Protein AF-A0A8X6JTD1-F1 (afdb_monomer_lite)

Organism: Trichonephila clavata (NCBI:txid2740835)

Secondary structure (DSSP, 8-state):
--PPPPHHHHHHHHHHT--HHHHHHHHHHTTPPPP---B-----TTHHHHHHHHHHHHHHHHHH-TTGGGG----------TT--B-GGG-----

Foldseek 3Di:
DDDPDDPVLVVVCVVVVHDSVVVVVVCVVVVHDPDDADAPPPDDPVVVVVVVVVVVVQVVVCVVPVCSVVPDDDDDDDDDDPSNHDHVVPPPDDD

Radius of gyration: 21.72 Å; chains: 1; bounding box: 32×25×65 Å

Structure (mmCIF, N/CA/C/O backbone):
data_AF-A0A8X6JTD1-F1
#
_entry.id   AF-A0A8X6JTD1-F1
#
loop_
_atom_site.group_PDB
_atom_site.id
_atom_site.type_symbol
_atom_site.label_atom_id
_atom_site.label_alt_id
_atom_site.label_comp_id
_atom_site.label_asym_id
_atom_site.label_entity_id
_atom_site.label_seq_id
_atom_site.pdbx_PDB_ins_code
_atom_site.Cartn_x
_atom_site.Cartn_y
_atom_site.Cartn_z
_atom_site.occupancy
_atom_site.B_iso_or_equiv
_atom_site.auth_seq_id
_atom_site.auth_comp_id
_atom_site.auth_asym_id
_atom_site.auth_atom_id
_atom_site.pdbx_PDB_model_num
ATOM 1 N N . MET A 1 1 ? -0.843 -3.228 41.440 1.00 35.72 1 MET A N 1
ATOM 2 C CA . MET A 1 1 ? -0.231 -3.556 40.136 1.00 35.72 1 MET A CA 1
ATOM 3 C C . MET A 1 1 ? -0.832 -2.633 39.090 1.00 35.72 1 MET A C 1
ATOM 5 O O . MET A 1 1 ? -1.933 -2.882 38.625 1.00 35.72 1 MET A O 1
ATOM 9 N N . LEU A 1 2 ? -0.172 -1.506 38.821 1.00 40.34 2 LEU A N 1
ATOM 10 C CA . LEU A 1 2 ? -0.598 -0.544 37.804 1.00 40.34 2 LEU A CA 1
ATOM 11 C C . LEU A 1 2 ? -0.112 -1.071 36.451 1.00 40.34 2 LEU A C 1
ATOM 13 O O . LEU A 1 2 ? 1.068 -0.953 36.135 1.00 40.34 2 LEU A O 1
ATOM 17 N N . GLY A 1 3 ? -1.004 -1.730 35.708 1.00 49.06 3 GLY A N 1
ATOM 18 C CA . GLY A 1 3 ? -0.750 -2.083 34.314 1.00 49.06 3 GLY A CA 1
ATOM 19 C C . GLY A 1 3 ? -0.426 -0.814 33.528 1.00 49.06 3 GLY A C 1
ATOM 20 O O . GLY A 1 3 ? -1.053 0.223 33.744 1.00 49.06 3 GLY A O 1
ATOM 21 N N . SER A 1 4 ? 0.595 -0.874 32.675 1.00 49.28 4 SER A N 1
ATOM 22 C CA . SER A 1 4 ? 1.022 0.250 31.842 1.00 49.28 4 SER A CA 1
ATOM 23 C C . SER A 1 4 ? -0.177 0.850 31.103 1.00 49.28 4 SER A C 1
ATOM 25 O O . SER A 1 4 ? -0.852 0.142 30.353 1.00 49.28 4 SER A O 1
ATOM 27 N N . LYS A 1 5 ? -0.441 2.143 31.312 1.00 54.38 5 LYS A N 1
ATOM 28 C CA . LYS A 1 5 ? -1.491 2.877 30.598 1.00 54.38 5 LYS A CA 1
ATOM 29 C C . LYS A 1 5 ? -1.230 2.775 29.095 1.00 54.38 5 LYS A C 1
ATOM 31 O O . LYS A 1 5 ? -0.150 3.147 28.638 1.00 54.38 5 LYS A O 1
ATOM 36 N N . SER A 1 6 ? -2.190 2.262 28.328 1.00 62.84 6 SER A N 1
ATOM 37 C CA . SER A 1 6 ? -2.075 2.291 26.866 1.00 62.84 6 SER A CA 1
ATOM 38 C C . SER A 1 6 ? -2.374 3.710 26.370 1.00 62.84 6 SER A C 1
ATOM 40 O O . SER A 1 6 ? -3.311 4.339 26.863 1.00 62.84 6 SER A O 1
ATOM 42 N N . LEU A 1 7 ? -1.614 4.202 25.385 1.00 61.81 7 LEU A N 1
ATOM 43 C CA . LEU A 1 7 ? -1.807 5.533 24.778 1.00 61.81 7 LEU A CA 1
ATOM 44 C C . LEU A 1 7 ? -3.264 5.770 24.330 1.00 61.81 7 LEU A C 1
ATOM 46 O O . LEU A 1 7 ? -3.777 6.879 24.451 1.00 61.81 7 LEU A O 1
ATOM 50 N N . TYR A 1 8 ? -3.958 4.707 23.912 1.00 69.69 8 TYR A N 1
ATOM 51 C CA . TYR A 1 8 ? -5.363 4.726 23.505 1.00 69.69 8 TYR A CA 1
ATOM 52 C C . TYR A 1 8 ? -6.321 5.228 24.600 1.00 69.69 8 TYR A C 1
ATOM 54 O O . TYR A 1 8 ? -7.225 6.012 24.316 1.00 69.69 8 TYR A O 1
ATOM 62 N N . GLN A 1 9 ? -6.124 4.818 25.858 1.00 68.12 9 GLN A N 1
ATOM 63 C CA . GLN A 1 9 ? -7.026 5.187 26.959 1.00 68.12 9 GLN A CA 1
ATOM 64 C C . GLN A 1 9 ? -6.960 6.687 27.270 1.00 68.12 9 GLN A C 1
ATOM 66 O O . GLN A 1 9 ? -7.994 7.311 27.506 1.00 68.12 9 GLN A O 1
ATOM 71 N N . CYS A 1 10 ? -5.763 7.274 27.204 1.00 64.44 10 CYS A N 1
ATOM 72 C CA . CYS A 1 10 ? -5.555 8.711 27.370 1.00 64.44 10 CYS A CA 1
ATOM 73 C C . CYS A 1 10 ? -6.212 9.506 26.229 1.00 64.44 10 CYS A C 1
ATOM 75 O O . CYS A 1 10 ? -6.891 10.502 26.473 1.00 64.44 10 CYS A O 1
ATOM 77 N N . THR A 1 11 ? -6.072 9.050 24.979 1.00 69.94 11 THR A N 1
ATOM 78 C CA . THR A 1 11 ? -6.701 9.699 23.817 1.00 69.94 11 THR A CA 1
ATOM 79 C C . THR A 1 11 ? -8.228 9.638 23.885 1.00 69.94 11 THR A C 1
ATOM 81 O O . THR A 1 11 ? -8.894 10.639 23.620 1.00 69.94 11 THR A O 1
ATOM 84 N N . LEU A 1 12 ? -8.793 8.500 24.300 1.00 75.62 12 LEU A N 1
ATOM 85 C CA . LEU A 1 12 ? -10.238 8.336 24.471 1.00 75.62 12 LEU A CA 1
ATOM 86 C C . LEU A 1 12 ? -10.791 9.244 25.584 1.00 75.62 12 LEU A C 1
ATOM 88 O O . LEU A 1 12 ? -11.844 9.857 25.412 1.00 75.62 12 LEU A O 1
ATOM 92 N N . ALA A 1 13 ? -10.052 9.388 26.690 1.00 77.31 13 ALA A N 1
ATOM 93 C CA . ALA A 1 13 ? -10.382 10.306 27.783 1.00 77.31 13 ALA A CA 1
ATOM 94 C C . ALA A 1 13 ? -10.494 11.755 27.300 1.00 77.31 13 ALA A C 1
ATOM 96 O O . ALA A 1 13 ? -11.467 12.446 27.607 1.00 77.31 13 ALA A O 1
ATOM 97 N N . ILE A 1 14 ? -9.533 12.193 26.483 1.00 73.12 14 ILE A N 1
ATOM 98 C CA . ILE A 1 14 ? 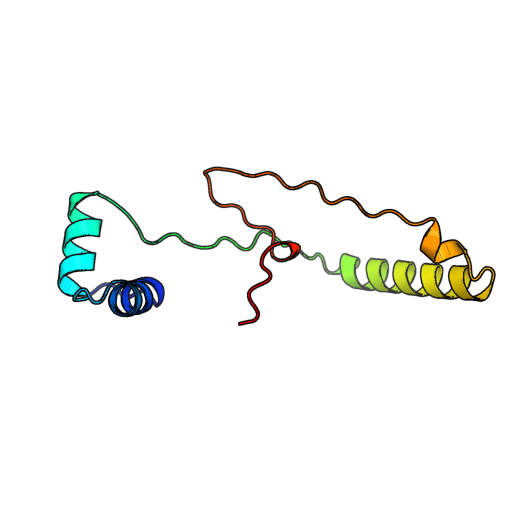-9.516 13.537 25.899 1.00 73.12 14 ILE A CA 1
ATOM 99 C C . ILE A 1 14 ? -10.680 13.722 24.918 1.00 73.12 14 ILE A C 1
ATOM 101 O O . ILE A 1 14 ? -11.381 14.732 24.988 1.00 73.12 14 ILE A O 1
ATOM 105 N N . ALA A 1 15 ? -10.917 12.748 24.036 1.00 81.12 15 ALA A N 1
ATOM 106 C CA . ALA A 1 15 ? -11.948 12.835 23.003 1.00 81.12 15 ALA A CA 1
ATOM 107 C C . ALA A 1 15 ? -13.369 12.897 23.587 1.00 81.12 15 ALA A C 1
ATOM 109 O O . ALA A 1 15 ? -14.193 13.687 23.131 1.00 81.12 15 ALA A O 1
ATOM 110 N N . ILE A 1 16 ? -13.647 12.092 24.617 1.00 84.75 16 ILE A N 1
ATOM 111 C CA . ILE A 1 16 ? -14.983 11.978 25.223 1.00 84.75 16 ILE A CA 1
ATOM 112 C C . ILE A 1 16 ? -15.136 12.924 26.435 1.00 84.75 16 ILE A C 1
ATOM 114 O O . ILE A 1 16 ? -16.228 13.084 26.969 1.00 84.75 16 ILE A O 1
ATOM 118 N N . ARG A 1 17 ? -14.062 13.619 26.849 1.00 84.50 17 ARG A N 1
ATOM 119 C CA . ARG A 1 17 ? -14.008 14.482 28.050 1.00 84.50 17 ARG A CA 1
ATOM 120 C C . ARG A 1 17 ? -14.400 13.753 29.338 1.00 84.50 17 ARG A C 1
ATOM 122 O O . ARG A 1 17 ? -15.002 14.332 30.241 1.00 84.50 17 ARG A O 1
ATOM 129 N N . ILE A 1 18 ? -14.047 12.477 29.425 1.00 86.38 18 ILE A N 1
ATOM 130 C CA . ILE A 1 18 ? -14.294 11.627 30.590 1.00 86.38 18 ILE A CA 1
ATOM 131 C C . ILE A 1 18 ? -12.957 11.335 31.270 1.00 86.38 18 ILE A C 1
ATOM 133 O O . ILE A 1 18 ? -11.920 11.260 30.616 1.00 86.38 18 ILE A O 1
ATOM 137 N N . SER A 1 19 ? -12.968 11.178 32.595 1.00 84.81 19 SER A N 1
ATOM 138 C CA . SER A 1 19 ? -11.753 10.829 33.332 1.00 84.81 19 SER A CA 1
ATOM 139 C C . SER A 1 19 ? -11.227 9.445 32.926 1.00 84.81 19 SER A C 1
ATOM 141 O O . SER A 1 19 ? -12.005 8.514 32.706 1.00 84.81 19 SER A O 1
ATOM 143 N N . GLU A 1 20 ? -9.902 9.283 32.884 1.00 79.00 20 GLU A N 1
ATOM 144 C CA . GLU A 1 20 ? -9.268 7.982 32.606 1.00 79.00 20 GLU A CA 1
ATOM 145 C C . GLU A 1 20 ? -9.770 6.883 33.552 1.00 79.00 20 GLU A C 1
ATOM 147 O O . GLU A 1 20 ? -9.988 5.749 33.133 1.00 79.00 20 GLU A O 1
ATOM 152 N N . THR A 1 21 ? -10.015 7.233 34.817 1.00 84.12 21 THR A N 1
ATOM 153 C CA . THR A 1 21 ? -10.530 6.318 35.838 1.00 84.12 21 THR A CA 1
ATOM 154 C C . THR A 1 21 ? -11.905 5.772 35.468 1.00 84.12 21 THR A C 1
ATOM 156 O O . THR A 1 21 ? -12.143 4.572 35.569 1.00 84.12 21 THR A O 1
ATOM 159 N N . THR A 1 22 ? -12.808 6.631 34.988 1.00 84.69 22 THR A N 1
ATOM 160 C CA . THR A 1 22 ? -14.142 6.218 34.531 1.00 84.69 22 THR A CA 1
ATOM 161 C C . THR A 1 22 ? -14.049 5.306 33.308 1.00 84.69 22 THR A C 1
ATOM 163 O O . THR A 1 22 ? -14.747 4.300 33.251 1.00 84.69 22 THR A O 1
ATOM 166 N N . ILE A 1 23 ? -13.159 5.608 32.359 1.00 82.25 23 ILE A N 1
ATOM 167 C CA . ILE A 1 23 ? -12.922 4.744 31.192 1.00 82.25 23 ILE A CA 1
ATOM 168 C C . ILE A 1 23 ? -12.413 3.373 31.631 1.00 82.25 23 ILE A C 1
ATOM 170 O O . ILE A 1 23 ? -12.888 2.356 31.135 1.00 82.25 23 ILE A O 1
ATOM 174 N N . GLN A 1 24 ? -11.488 3.327 32.589 1.00 82.00 24 GLN A N 1
ATOM 175 C CA . GLN A 1 24 ? -10.976 2.070 33.116 1.00 82.00 24 GLN A CA 1
ATOM 176 C C . GLN A 1 24 ? -12.076 1.234 33.783 1.00 82.00 24 GLN A C 1
ATOM 178 O O . GLN A 1 24 ? -12.124 0.029 33.548 1.00 82.00 24 GLN A O 1
ATOM 183 N N . PHE A 1 25 ? -12.975 1.857 34.551 1.00 87.19 25 PHE A N 1
ATOM 184 C CA . PHE A 1 25 ? -14.128 1.163 35.131 1.00 87.19 25 PHE A CA 1
ATOM 185 C C . PHE A 1 25 ? -15.047 0.579 34.061 1.00 87.19 25 PHE A C 1
ATOM 187 O O . PHE A 1 25 ? -15.373 -0.598 34.134 1.00 87.19 25 PHE A O 1
ATOM 194 N N . VAL A 1 26 ? -15.419 1.367 33.050 1.00 85.00 26 VAL A N 1
ATOM 195 C CA . VAL A 1 26 ? -16.301 0.908 31.964 1.00 85.00 26 VAL A CA 1
ATOM 196 C C . VAL A 1 26 ? -15.666 -0.239 31.175 1.00 85.00 26 VAL A C 1
ATOM 198 O O . VAL A 1 26 ? -16.338 -1.216 30.857 1.00 85.00 26 VAL A O 1
ATOM 201 N N . LEU A 1 27 ? -14.365 -0.153 30.883 1.00 82.88 27 LEU A N 1
ATOM 202 C CA . LEU A 1 27 ? -13.649 -1.225 30.192 1.00 82.88 27 LEU A CA 1
ATOM 203 C C . LEU A 1 27 ? -13.596 -2.508 31.031 1.00 82.88 27 LEU A C 1
ATOM 205 O O . LEU A 1 27 ? -13.790 -3.593 30.494 1.00 82.88 27 LEU A O 1
ATOM 209 N N . GLN A 1 28 ? -13.362 -2.399 32.340 1.00 84.88 28 GLN A N 1
ATOM 210 C CA . GLN A 1 28 ? -13.343 -3.556 33.238 1.00 84.88 28 GLN A CA 1
ATOM 211 C C . GLN A 1 28 ? -14.729 -4.186 33.408 1.00 84.88 28 GLN A C 1
ATOM 213 O O . GLN A 1 28 ? -14.837 -5.407 33.347 1.00 84.88 28 GLN A O 1
ATOM 218 N N . ASP A 1 29 ? -15.769 -3.367 33.582 1.00 88.69 29 ASP A N 1
ATOM 219 C CA . ASP A 1 29 ? -17.163 -3.805 33.711 1.00 88.69 29 ASP A CA 1
ATOM 220 C C . ASP A 1 29 ? -17.638 -4.546 32.453 1.00 88.69 29 ASP A C 1
ATOM 222 O O . ASP A 1 29 ? -18.221 -5.624 32.536 1.00 88.69 29 ASP A O 1
ATOM 226 N N . GLY A 1 30 ? -17.28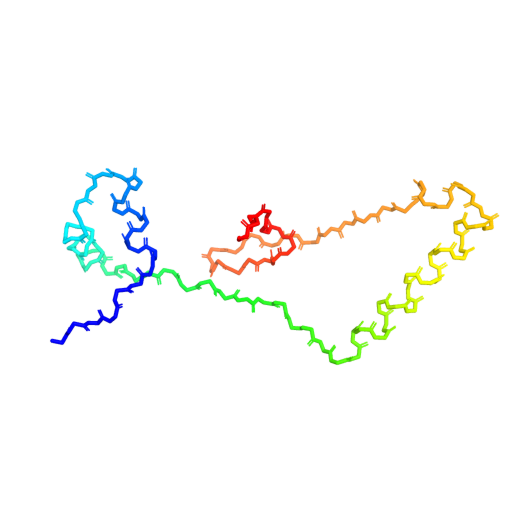3 -4.029 31.273 1.00 83.94 30 GLY A N 1
ATOM 227 C CA . GLY A 1 30 ? -17.585 -4.667 29.992 1.00 83.94 30 GLY A CA 1
ATOM 228 C C . GLY A 1 30 ? -16.659 -5.824 29.598 1.00 83.94 30 GLY A C 1
ATOM 229 O O . GLY A 1 30 ? -16.818 -6.351 28.499 1.00 83.94 30 GLY A O 1
ATOM 230 N N . ALA A 1 31 ? -15.672 -6.193 30.427 1.00 81.62 31 ALA A N 1
ATOM 231 C CA . ALA A 1 31 ? -14.594 -7.128 30.073 1.00 81.62 31 ALA A CA 1
ATOM 232 C C . ALA A 1 31 ? -13.901 -6.786 28.731 1.00 81.62 31 ALA A C 1
ATOM 234 O O . ALA A 1 31 ? -13.487 -7.659 27.966 1.00 81.62 31 ALA A O 1
ATOM 235 N N . LEU A 1 32 ? -13.787 -5.490 28.438 1.00 77.06 32 LEU A N 1
ATOM 236 C CA . LEU A 1 32 ? -13.217 -4.956 27.211 1.00 77.06 32 LEU A CA 1
ATOM 237 C C . LEU A 1 32 ? -11.727 -4.686 27.401 1.00 77.06 32 LEU A C 1
ATOM 239 O O . LEU A 1 32 ? -11.303 -3.947 28.294 1.00 77.06 32 LEU A O 1
ATOM 243 N N . HIS A 1 33 ? -10.922 -5.242 26.505 1.00 73.56 33 HIS A N 1
ATOM 244 C CA . HIS A 1 33 ? -9.491 -4.982 26.450 1.00 73.56 33 HIS A CA 1
ATOM 245 C C . HIS A 1 33 ? -9.182 -3.946 25.364 1.00 73.56 33 HIS A C 1
ATOM 247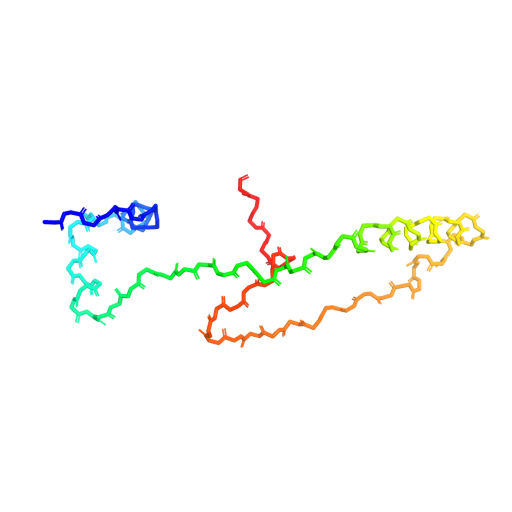 O O . HIS A 1 33 ? -9.844 -3.945 24.323 1.00 73.56 33 HIS A O 1
ATOM 253 N N . PRO A 1 34 ? -8.187 -3.061 25.576 1.00 67.81 34 PRO A N 1
ATOM 254 C CA . PRO A 1 34 ? -7.706 -2.181 24.521 1.00 67.81 34 PRO A CA 1
ATOM 255 C C . PRO A 1 34 ? -7.391 -2.979 23.255 1.00 67.81 34 PRO A C 1
ATOM 257 O O . PRO A 1 34 ? -6.709 -4.003 23.311 1.00 67.81 34 PRO A O 1
ATOM 260 N N . PHE A 1 35 ? -7.893 -2.506 22.116 1.00 68.62 35 PHE A N 1
ATOM 26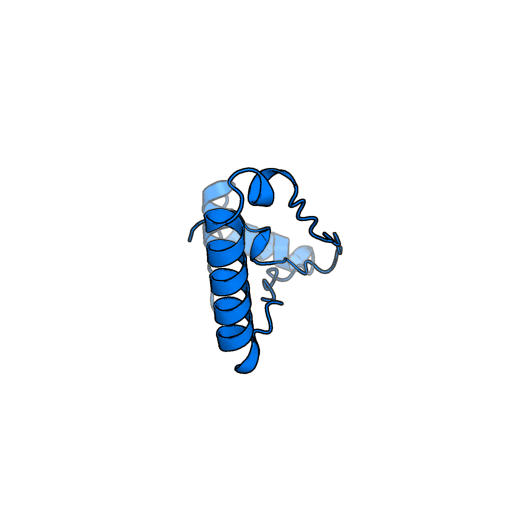1 C CA . PHE A 1 35 ? -7.635 -3.149 20.837 1.00 68.62 35 PHE A CA 1
ATOM 262 C C . PHE A 1 35 ? -6.150 -3.011 20.474 1.00 68.62 35 PHE A C 1
ATOM 264 O O . PHE A 1 35 ? -5.611 -1.902 20.416 1.00 68.62 35 PHE A O 1
ATOM 271 N N . HIS A 1 36 ? -5.481 -4.136 20.225 1.00 66.31 36 HIS A N 1
ATOM 272 C CA . HIS A 1 36 ? -4.114 -4.148 19.720 1.00 66.31 36 HIS A CA 1
ATOM 273 C C . HIS A 1 36 ? -4.150 -4.130 18.192 1.00 66.31 36 HIS A C 1
ATOM 275 O O . HIS A 1 36 ? -4.563 -5.106 17.570 1.00 66.31 36 HIS A O 1
ATOM 281 N N . VAL A 1 37 ? -3.699 -3.032 17.582 1.00 64.06 37 VAL A N 1
ATOM 282 C CA . VAL A 1 37 ? -3.550 -2.951 16.123 1.00 64.06 37 VAL A CA 1
ATOM 283 C C . VAL A 1 37 ? -2.465 -3.935 15.688 1.00 64.06 37 VAL A C 1
ATOM 285 O O . VAL A 1 37 ? -1.287 -3.763 16.013 1.00 64.06 37 VAL A O 1
ATOM 288 N N . HIS A 1 38 ? -2.865 -4.979 14.965 1.00 59.06 38 HIS A N 1
ATOM 289 C CA . HIS A 1 38 ? -1.946 -5.955 14.394 1.00 59.06 38 HIS A CA 1
ATOM 290 C C . HIS A 1 38 ? -1.537 -5.491 13.001 1.00 59.06 38 HIS A C 1
ATOM 292 O O . HIS A 1 38 ? -2.355 -5.386 12.092 1.00 59.06 38 HIS A O 1
ATOM 298 N N . ARG A 1 39 ? -0.245 -5.209 12.830 1.00 62.59 39 ARG A N 1
ATOM 299 C CA . ARG A 1 39 ? 0.321 -4.835 11.532 1.00 62.59 39 ARG A CA 1
ATOM 300 C C . ARG A 1 39 ? 0.470 -6.094 10.682 1.00 62.59 39 ARG A C 1
ATOM 302 O O . ARG A 1 39 ? 1.333 -6.916 10.972 1.00 62.59 39 ARG A O 1
ATOM 309 N N . VAL A 1 40 ? -0.340 -6.236 9.634 1.00 62.97 40 VAL A N 1
ATOM 310 C CA . VAL A 1 40 ? -0.349 -7.451 8.787 1.00 62.97 40 VAL A CA 1
ATOM 311 C C . VAL A 1 40 ? 0.576 -7.335 7.561 1.00 62.97 40 VAL A C 1
ATOM 313 O O . VAL A 1 40 ? 0.663 -8.244 6.741 1.00 62.97 40 VAL A O 1
ATOM 316 N N . GLN A 1 41 ? 1.339 -6.247 7.417 1.00 68.62 41 GLN A N 1
ATOM 317 C CA . GLN A 1 41 ? 2.236 -6.092 6.270 1.00 68.62 41 GLN A CA 1
ATOM 318 C C . GLN A 1 41 ? 3.546 -6.880 6.458 1.00 68.62 41 GLN A C 1
ATOM 320 O O . GLN A 1 41 ? 4.553 -6.347 6.927 1.00 68.62 41 GLN A O 1
ATOM 325 N N . LEU A 1 42 ? 3.545 -8.153 6.058 1.00 72.75 42 LEU A N 1
ATOM 326 C CA . LEU A 1 42 ? 4.740 -8.999 6.054 1.00 72.75 42 LEU A CA 1
ATOM 327 C C . LEU A 1 42 ? 5.590 -8.739 4.799 1.00 72.75 42 LEU A C 1
ATOM 329 O O . LEU A 1 42 ? 5.543 -9.503 3.838 1.00 72.75 42 LEU A O 1
ATOM 333 N N . LEU A 1 43 ? 6.370 -7.653 4.801 1.00 80.38 43 LEU A N 1
ATOM 334 C CA . LEU A 1 43 ? 7.377 -7.425 3.760 1.00 80.38 43 LEU A CA 1
ATOM 335 C C . LEU A 1 43 ? 8.513 -8.441 3.903 1.00 80.38 43 LEU A C 1
ATOM 337 O O . LEU A 1 43 ? 9.218 -8.471 4.912 1.00 80.38 43 LEU A O 1
ATOM 341 N N . GLN A 1 44 ? 8.718 -9.244 2.868 1.00 88.75 44 GLN A N 1
ATOM 342 C CA . GLN A 1 44 ? 9.859 -10.137 2.757 1.00 88.75 44 GLN A CA 1
ATOM 343 C C . GLN A 1 44 ? 11.062 -9.389 2.159 1.00 88.75 44 GLN A C 1
ATOM 345 O O . GLN A 1 44 ? 10.884 -8.477 1.348 1.00 88.75 44 GLN A O 1
ATOM 350 N N . PRO A 1 45 ? 12.309 -9.795 2.467 1.00 88.56 45 PRO A N 1
ATOM 351 C CA . PRO A 1 45 ? 13.506 -9.159 1.904 1.00 88.56 45 PRO A CA 1
ATOM 352 C C . PRO A 1 45 ? 13.516 -9.088 0.367 1.00 88.56 45 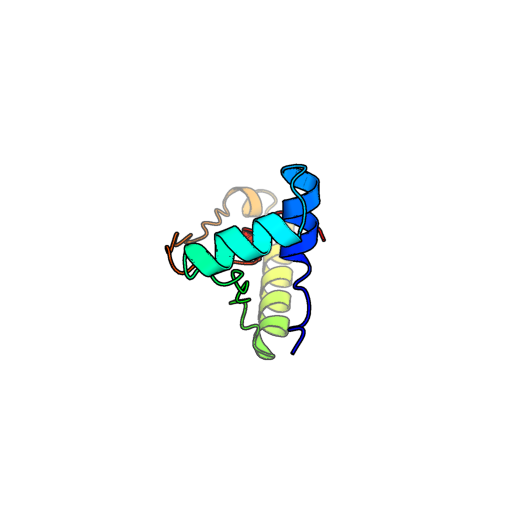PRO A C 1
ATOM 354 O O . PRO A 1 45 ? 14.027 -8.134 -0.215 1.00 88.56 45 PRO A O 1
ATOM 357 N N . ASN A 1 46 ? 12.893 -10.066 -0.296 1.00 92.25 46 ASN A N 1
ATOM 358 C CA . ASN A 1 46 ? 12.793 -10.134 -1.755 1.00 92.25 46 ASN A CA 1
ATOM 359 C C . ASN A 1 46 ? 11.715 -9.215 -2.353 1.00 92.25 46 ASN A C 1
ATOM 361 O O . ASN A 1 46 ? 11.694 -9.020 -3.569 1.00 92.25 46 ASN A O 1
ATOM 365 N N . ASP A 1 47 ? 10.835 -8.627 -1.543 1.00 90.19 47 ASP A N 1
ATOM 366 C CA . ASP A 1 47 ? 9.804 -7.723 -2.051 1.00 90.19 47 ASP A CA 1
ATOM 367 C C . ASP A 1 47 ? 10.399 -6.402 -2.523 1.00 90.19 47 ASP A C 1
ATOM 369 O O . ASP A 1 47 ? 9.949 -5.853 -3.525 1.00 90.19 47 ASP A O 1
ATOM 373 N N . HIS A 1 48 ? 11.441 -5.905 -1.853 1.00 89.69 48 HIS A N 1
ATOM 374 C CA . HIS A 1 48 ? 12.114 -4.674 -2.258 1.00 89.69 48 HIS A CA 1
ATOM 375 C C . HIS A 1 48 ? 12.681 -4.751 -3.689 1.00 89.69 48 HIS A C 1
ATOM 377 O O . HIS A 1 48 ? 12.283 -3.931 -4.519 1.00 89.69 48 HIS A O 1
ATOM 383 N N . PRO A 1 49 ? 13.548 -5.724 -4.046 1.00 95.69 49 PRO A N 1
ATOM 384 C CA . PRO A 1 49 ? 14.053 -5.817 -5.414 1.00 95.69 49 PRO A CA 1
ATOM 385 C C . PRO A 1 49 ? 12.931 -6.044 -6.437 1.00 95.69 49 PRO A C 1
ATOM 387 O O . PRO A 1 49 ? 12.955 -5.422 -7.494 1.00 95.69 49 PRO A O 1
ATOM 390 N N . ARG A 1 50 ? 11.900 -6.841 -6.114 1.00 94.81 50 ARG A N 1
ATOM 391 C CA . ARG A 1 50 ? 10.733 -7.038 -6.996 1.00 94.81 50 ARG A CA 1
ATOM 392 C C . ARG A 1 50 ? 9.982 -5.735 -7.272 1.00 94.81 50 ARG A C 1
ATOM 394 O O . ARG A 1 50 ? 9.643 -5.463 -8.422 1.00 94.81 50 ARG A O 1
ATOM 401 N N . ARG A 1 51 ? 9.759 -4.916 -6.238 1.00 93.75 51 ARG A N 1
ATOM 402 C CA . ARG A 1 51 ? 9.122 -3.595 -6.361 1.00 93.75 51 ARG A CA 1
ATOM 403 C C . ARG A 1 51 ? 9.956 -2.661 -7.233 1.00 93.75 51 ARG A C 1
ATOM 405 O O . ARG A 1 51 ? 9.399 -2.023 -8.117 1.00 93.75 51 ARG A O 1
ATOM 412 N N . VAL A 1 52 ? 11.278 -2.629 -7.050 1.00 95.69 52 VAL A N 1
ATOM 413 C CA . VAL A 1 52 ? 12.183 -1.821 -7.889 1.00 95.69 52 VAL A CA 1
ATOM 414 C C . VAL A 1 52 ? 12.117 -2.259 -9.354 1.00 95.69 52 VAL A C 1
ATOM 416 O O . VAL A 1 52 ? 11.965 -1.415 -10.236 1.00 95.69 52 VAL A O 1
ATOM 419 N N . THR A 1 53 ? 12.175 -3.566 -9.626 1.00 97.44 53 THR A N 1
ATOM 420 C CA . THR A 1 53 ? 12.069 -4.101 -10.991 1.00 97.44 53 THR A CA 1
ATOM 421 C C . THR A 1 53 ? 10.740 -3.731 -11.644 1.00 97.44 53 THR A C 1
ATOM 423 O O . THR A 1 53 ? 10.731 -3.280 -12.789 1.00 97.44 53 THR A O 1
ATOM 426 N N . PHE A 1 54 ? 9.627 -3.880 -10.921 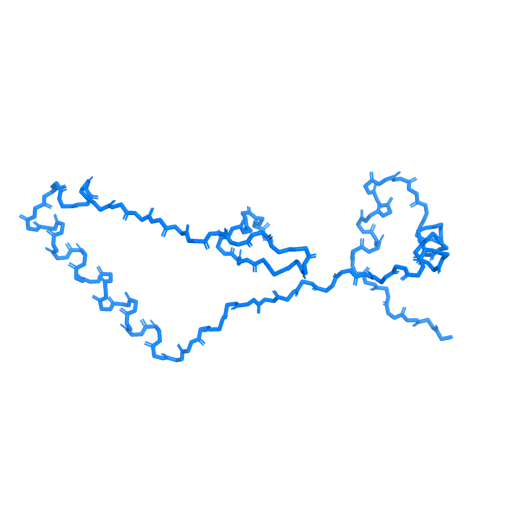1.00 94.50 54 PHE A N 1
ATOM 427 C CA . PHE A 1 54 ? 8.308 -3.484 -11.411 1.00 94.50 54 PHE A CA 1
ATOM 428 C C . PHE A 1 54 ? 8.252 -1.985 -11.726 1.00 94.50 54 PHE A C 1
ATOM 430 O O . PHE A 1 54 ? 7.885 -1.613 -12.838 1.00 94.50 54 PHE A O 1
ATOM 437 N N . SER A 1 55 ? 8.683 -1.127 -10.797 1.00 94.62 55 SER A N 1
ATOM 438 C CA . SER A 1 55 ? 8.688 0.325 -10.998 1.00 94.62 55 SER A CA 1
ATOM 439 C C . SER A 1 55 ? 9.509 0.731 -12.221 1.00 94.62 55 SER A C 1
ATOM 441 O O . SER A 1 55 ? 9.041 1.514 -13.044 1.00 94.62 55 SER A O 1
ATOM 443 N N . GLN A 1 56 ? 10.704 0.158 -12.395 1.00 96.88 56 GLN A N 1
ATOM 444 C CA . GLN A 1 56 ? 11.540 0.447 -13.559 1.00 96.88 56 GLN A CA 1
ATOM 445 C C . GLN A 1 56 ? 10.877 -0.006 -14.865 1.00 96.88 56 GLN A C 1
ATOM 447 O O . GLN A 1 56 ? 10.940 0.695 -15.875 1.00 96.88 56 GLN A O 1
ATOM 452 N N . TRP A 1 57 ? 10.219 -1.166 -14.853 1.00 95.56 57 TRP A N 1
ATOM 453 C CA . TRP A 1 57 ? 9.473 -1.660 -16.005 1.00 95.56 57 TRP A CA 1
ATOM 454 C C . TRP A 1 57 ? 8.314 -0.727 -16.380 1.00 95.56 57 TRP A C 1
ATOM 456 O O . TRP A 1 57 ? 8.173 -0.394 -17.558 1.00 95.56 57 TRP A O 1
ATOM 466 N N . VAL A 1 58 ? 7.542 -0.244 -15.398 1.00 94.19 58 VAL A N 1
ATOM 467 C CA . VAL A 1 58 ? 6.447 0.714 -15.628 1.00 94.19 58 VAL A CA 1
ATOM 468 C C . VAL A 1 58 ? 6.979 2.015 -16.227 1.00 94.19 58 VAL A C 1
ATOM 470 O O . VAL A 1 58 ? 6.436 2.486 -17.224 1.00 94.19 58 VAL A O 1
ATOM 473 N N . VAL A 1 59 ? 8.067 2.567 -15.679 1.00 94.50 59 VAL A N 1
ATOM 474 C CA . VAL A 1 59 ? 8.698 3.794 -16.198 1.00 94.50 59 VAL A CA 1
ATOM 475 C C . VAL A 1 59 ? 9.121 3.618 -17.656 1.00 94.50 59 VAL A C 1
ATOM 477 O O . VAL A 1 59 ? 8.811 4.463 -18.493 1.00 94.50 59 VAL A O 1
ATOM 480 N N . ASN A 1 60 ? 9.766 2.498 -17.984 1.00 96.12 60 ASN A N 1
ATOM 481 C CA . ASN A 1 60 ? 10.208 2.217 -19.349 1.00 96.12 60 ASN A CA 1
ATOM 482 C C . ASN A 1 60 ? 9.026 2.059 -20.319 1.00 96.12 60 ASN A C 1
ATOM 484 O O . ASN A 1 60 ? 9.092 2.526 -21.454 1.00 96.12 60 ASN A O 1
ATOM 488 N N . LYS A 1 61 ? 7.935 1.417 -19.884 1.00 94.69 61 LYS A N 1
ATOM 489 C CA . LYS A 1 61 ? 6.714 1.277 -20.690 1.00 94.69 61 LYS A CA 1
ATOM 490 C C . LYS A 1 61 ? 6.030 2.617 -20.929 1.00 94.69 61 LYS A C 1
ATOM 492 O O . LYS A 1 61 ? 5.661 2.898 -22.063 1.00 94.69 61 LYS A O 1
ATOM 497 N N . ASN A 1 62 ? 5.946 3.456 -19.902 1.00 93.94 62 ASN A N 1
ATOM 498 C CA . ASN A 1 62 ? 5.345 4.780 -20.012 1.00 93.94 62 ASN A CA 1
ATOM 499 C C . ASN A 1 62 ? 6.185 5.751 -20.862 1.00 93.94 62 ASN A C 1
ATOM 501 O O . ASN A 1 62 ? 5.642 6.641 -21.505 1.00 93.94 62 ASN A O 1
ATOM 505 N N . ALA A 1 63 ? 7.511 5.577 -20.892 1.00 94.19 63 ALA A N 1
ATOM 506 C CA . ALA A 1 63 ? 8.386 6.330 -21.790 1.00 94.19 63 ALA A CA 1
ATOM 507 C C . ALA A 1 63 ? 8.208 5.931 -23.267 1.00 94.19 63 ALA A C 1
ATOM 509 O O . ALA A 1 63 ? 8.405 6.761 -24.151 1.00 94.19 63 ALA A O 1
ATOM 510 N N . ALA A 1 64 ? 7.848 4.672 -23.537 1.00 94.62 64 ALA A N 1
ATOM 511 C CA . ALA A 1 64 ? 7.585 4.179 -24.889 1.00 94.62 64 ALA A CA 1
ATOM 512 C C . ALA A 1 64 ? 6.166 4.512 -25.383 1.00 94.62 64 ALA A C 1
ATOM 514 O O . ALA A 1 64 ? 5.969 4.714 -26.578 1.00 94.62 64 ALA A O 1
ATOM 515 N N . ASP A 1 65 ? 5.193 4.566 -24.473 1.00 94.38 65 ASP A N 1
ATOM 516 C CA . ASP A 1 65 ? 3.800 4.901 -24.755 1.00 94.38 65 ASP A CA 1
ATOM 517 C C . ASP A 1 65 ? 3.214 5.734 -23.607 1.00 94.38 65 ASP A C 1
ATOM 519 O O . ASP A 1 65 ? 3.014 5.235 -22.498 1.00 94.38 65 ASP A O 1
ATOM 523 N N . MET A 1 66 ? 2.896 7.001 -23.890 1.00 88.94 66 MET A N 1
ATOM 524 C CA . MET A 1 66 ? 2.345 7.929 -22.898 1.00 88.94 66 MET A CA 1
ATOM 525 C C . MET A 1 66 ? 0.944 7.541 -22.402 1.00 88.94 66 MET A C 1
ATOM 527 O O . MET A 1 66 ? 0.514 8.021 -21.354 1.00 88.94 66 MET A O 1
ATOM 531 N N . HIS A 1 67 ? 0.219 6.696 -23.140 1.00 92.00 67 HIS A N 1
ATOM 532 C CA . HIS A 1 67 ? -1.109 6.225 -22.751 1.00 92.00 67 HIS A CA 1
ATOM 533 C C . HIS A 1 67 ? -1.058 4.968 -21.882 1.00 92.00 67 HIS A C 1
ATOM 535 O O . HIS A 1 67 ? -2.066 4.619 -21.266 1.00 92.00 67 HIS A O 1
ATOM 541 N N . PHE A 1 68 ? 0.106 4.324 -21.756 1.00 91.19 68 PHE A N 1
ATOM 542 C CA . PHE A 1 68 ? 0.267 3.076 -21.015 1.00 91.19 68 PHE A CA 1
ATOM 543 C C . PHE A 1 68 ? -0.265 3.157 -19.577 1.00 91.19 68 PHE A C 1
ATOM 545 O O . PHE A 1 68 ? -1.038 2.296 -19.154 1.00 91.19 68 PHE A O 1
ATOM 552 N N . ALA A 1 69 ? 0.094 4.209 -18.833 1.00 87.75 69 ALA A N 1
ATOM 553 C CA . ALA A 1 69 ? -0.373 4.381 -17.458 1.00 87.75 69 ALA A CA 1
ATOM 554 C C . ALA A 1 69 ? -1.899 4.537 -17.363 1.00 87.75 69 ALA A C 1
ATOM 556 O O . ALA A 1 69 ? -2.499 4.072 -16.399 1.00 87.75 69 ALA A O 1
ATOM 557 N N . SER A 1 70 ? -2.540 5.140 -18.370 1.00 89.00 70 SER A N 1
ATOM 558 C CA . SER A 1 70 ? -3.993 5.357 -18.370 1.00 89.00 70 SER A CA 1
ATOM 559 C C . SER A 1 70 ? -4.806 4.068 -18.533 1.00 89.00 70 SER A C 1
ATOM 561 O O . SER A 1 70 ? -5.975 4.030 -18.159 1.00 89.00 70 SER A O 1
ATOM 563 N N . CYS A 1 71 ? -4.187 2.998 -19.038 1.00 89.12 71 CYS A N 1
ATOM 564 C CA . CYS A 1 71 ? -4.806 1.677 -19.152 1.00 89.12 71 CYS A CA 1
ATOM 565 C C . CYS A 1 71 ? -4.600 0.798 -17.907 1.00 89.12 71 CYS A C 1
ATOM 567 O O . CYS A 1 71 ? -5.136 -0.308 -17.847 1.00 89.12 71 CYS A O 1
ATOM 569 N N . MET A 1 72 ? -3.806 1.246 -16.931 1.00 87.25 72 MET A N 1
ATOM 570 C CA . MET A 1 72 ? -3.499 0.468 -15.736 1.00 87.25 72 MET A CA 1
ATOM 571 C C . MET A 1 72 ? -4.558 0.716 -14.658 1.00 87.25 72 MET A C 1
ATOM 573 O O . MET A 1 72 ? -4.682 1.823 -14.142 1.00 87.25 72 MET A O 1
ATOM 577 N N . VAL A 1 73 ? -5.306 -0.327 -14.297 1.00 87.81 73 VAL A N 1
ATOM 578 C CA . VAL A 1 73 ? -6.277 -0.290 -13.196 1.00 87.81 73 VAL A CA 1
ATOM 579 C C . VAL A 1 73 ? -5.740 -1.134 -12.051 1.00 87.81 73 VAL A C 1
ATOM 581 O O . VAL A 1 73 ? -5.471 -2.323 -12.221 1.00 87.81 73 VAL A O 1
ATOM 584 N N . PHE A 1 74 ? -5.580 -0.513 -10.886 1.00 83.38 74 PHE A N 1
ATOM 585 C CA . PHE A 1 74 ? -5.271 -1.212 -9.647 1.00 83.38 74 PHE A CA 1
ATOM 586 C C . PHE A 1 74 ? -6.563 -1.429 -8.867 1.00 83.38 74 PHE A C 1
ATOM 588 O O . PHE A 1 74 ? -7.343 -0.495 -8.684 1.00 83.38 74 PHE A O 1
ATOM 595 N N . CYS A 1 75 ? -6.768 -2.652 -8.396 1.00 81.12 75 CYS A N 1
ATOM 596 C CA . CYS A 1 75 ? -7.801 -2.974 -7.424 1.00 81.12 75 CYS A CA 1
ATOM 597 C C . CYS A 1 75 ? -7.108 -3.583 -6.209 1.00 81.12 75 CYS A C 1
ATOM 599 O O . CYS A 1 75 ? -6.251 -4.455 -6.370 1.00 81.12 75 CYS A O 1
ATOM 601 N N . ASP A 1 76 ? -7.458 -3.121 -5.015 1.00 78.44 76 ASP A N 1
ATOM 602 C CA . ASP A 1 76 ? -7.119 -3.809 -3.781 1.00 78.44 76 ASP A CA 1
ATOM 603 C C . ASP A 1 76 ? -8.298 -4.693 -3.359 1.00 78.44 76 ASP A C 1
ATOM 605 O O . ASP A 1 76 ? -9.469 -4.360 -3.541 1.00 78.44 76 ASP A O 1
ATOM 609 N N . GLU A 1 77 ? -7.992 -5.869 -2.827 1.00 64.12 77 GLU A N 1
ATOM 610 C CA . GLU A 1 77 ? -8.991 -6.679 -2.145 1.00 64.12 77 GLU A CA 1
ATOM 611 C C . GLU A 1 77 ? -9.016 -6.215 -0.687 1.00 64.12 77 GLU A C 1
ATOM 613 O O . GLU A 1 77 ? -8.077 -6.462 0.074 1.00 64.12 77 GLU A O 1
ATOM 618 N N . SER A 1 78 ? -10.060 -5.478 -0.306 1.00 65.94 78 SER A N 1
ATOM 619 C CA . SER A 1 78 ? -10.272 -5.069 1.082 1.00 65.94 78 SER A CA 1
ATOM 620 C C . SER A 1 78 ? -11.203 -6.063 1.776 1.00 65.94 78 SER A C 1
ATOM 622 O O . SER A 1 78 ? -12.374 -6.211 1.431 1.00 65.94 78 SER A O 1
ATOM 624 N N . ILE A 1 79 ? -10.670 -6.771 2.773 1.00 65.31 79 ILE A N 1
ATOM 625 C CA . ILE A 1 79 ? -11.453 -7.647 3.648 1.00 65.31 79 ILE A CA 1
ATOM 626 C C . ILE A 1 79 ? -11.758 -6.875 4.930 1.00 65.31 79 ILE A C 1
ATOM 628 O O . ILE A 1 79 ? -10.853 -6.533 5.689 1.00 65.31 79 ILE A O 1
ATOM 632 N N . PHE A 1 80 ? -13.039 -6.626 5.196 1.00 62.34 80 PHE A N 1
ATOM 633 C CA . PHE A 1 80 ? -13.491 -6.058 6.465 1.00 62.34 80 PHE A CA 1
ATOM 634 C C . PHE A 1 80 ? -13.758 -7.192 7.459 1.00 62.34 80 PHE A C 1
ATOM 636 O O . PHE A 1 80 ? -14.842 -7.771 7.484 1.00 62.34 80 PHE A O 1
ATOM 643 N N . SER A 1 81 ? -12.756 -7.541 8.267 1.00 66.44 81 SER A N 1
ATOM 644 C CA . SER A 1 81 ? -12.916 -8.511 9.359 1.00 66.44 81 SER A CA 1
ATOM 645 C C . SER A 1 81 ? -13.296 -7.810 10.666 1.00 66.44 81 SER A C 1
ATOM 647 O O . SER A 1 81 ? -12.694 -6.793 11.013 1.00 66.44 81 SER A O 1
ATOM 649 N N . ILE A 1 82 ? -14.204 -8.404 11.444 1.00 67.56 82 ILE A N 1
ATOM 650 C CA . ILE A 1 82 ? -14.522 -7.967 12.821 1.00 67.56 82 ILE A CA 1
ATOM 651 C C . ILE A 1 82 ? -13.295 -8.108 13.746 1.00 67.56 82 ILE A C 1
ATOM 653 O O . ILE A 1 82 ? -13.180 -7.416 14.752 1.00 67.56 82 ILE A O 1
ATOM 657 N N . GLU A 1 83 ? -12.337 -8.953 13.364 1.00 66.94 83 GLU A N 1
ATOM 658 C CA . GLU A 1 83 ? -11.069 -9.189 14.065 1.00 66.94 83 GLU A CA 1
ATOM 659 C C . GLU A 1 83 ? -10.081 -8.011 13.957 1.00 66.94 83 GLU A C 1
ATOM 661 O O . GLU A 1 83 ? -9.033 -8.021 14.599 1.00 66.94 83 GLU A O 1
ATOM 666 N N . GLY A 1 84 ? -10.415 -6.970 13.182 1.00 59.16 84 GLY A N 1
ATOM 667 C CA . GLY A 1 84 ? -9.629 -5.739 13.101 1.00 59.16 84 GLY A CA 1
ATOM 668 C C . GLY A 1 84 ? -8.261 -5.919 12.439 1.00 59.16 84 GLY A C 1
ATOM 669 O O . GLY A 1 84 ? -7.296 -5.235 12.779 1.00 59.16 84 GLY A O 1
ATOM 670 N N . MET A 1 85 ? -8.150 -6.840 11.481 1.00 61.06 85 MET A N 1
ATOM 671 C CA . MET A 1 85 ? -6.993 -6.863 10.595 1.00 61.06 85 MET A CA 1
ATOM 672 C C . MET A 1 85 ? -7.066 -5.664 9.648 1.00 61.06 85 MET A C 1
ATOM 674 O O . MET A 1 85 ? -7.872 -5.645 8.719 1.00 61.06 85 MET A O 1
ATOM 678 N N . PHE A 1 86 ? -6.225 -4.661 9.886 1.00 59.78 86 PHE A N 1
ATOM 679 C CA . PHE A 1 86 ? -6.133 -3.485 9.028 1.00 59.78 86 PHE A CA 1
ATOM 680 C C . PHE A 1 86 ? -4.924 -3.601 8.104 1.00 59.78 86 PHE A C 1
ATOM 682 O O . PHE A 1 86 ? -3.800 -3.894 8.525 1.00 59.78 86 PHE A O 1
ATOM 689 N N . ASN A 1 87 ? -5.159 -3.369 6.815 1.00 61.06 87 ASN A N 1
ATOM 690 C CA . ASN A 1 87 ? -4.079 -3.154 5.872 1.00 61.06 87 ASN A CA 1
ATOM 691 C C . ASN A 1 87 ? -3.573 -1.717 6.063 1.00 61.06 87 ASN A C 1
ATOM 693 O O . ASN A 1 87 ? -4.354 -0.780 5.928 1.00 61.06 87 ASN A O 1
ATOM 697 N N . LEU A 1 88 ? -2.279 -1.541 6.346 1.00 59.16 88 LEU A N 1
ATOM 698 C CA . LEU A 1 88 ? -1.635 -0.222 6.469 1.00 59.16 88 LEU A CA 1
ATOM 699 C C . LEU A 1 88 ? -1.856 0.651 5.228 1.00 59.16 88 LEU A C 1
ATOM 701 O O . LEU A 1 88 ? -1.890 1.870 5.332 1.00 59.16 88 LEU A O 1
ATOM 705 N N . HIS A 1 89 ? -2.038 0.034 4.058 1.00 58.12 89 HIS A N 1
ATOM 706 C CA . HIS A 1 89 ? -2.372 0.756 2.833 1.00 58.12 89 HIS A CA 1
ATOM 707 C C . HIS A 1 89 ? -3.714 1.505 2.919 1.00 58.12 89 HIS A C 1
ATOM 709 O O . HIS A 1 89 ? -3.873 2.540 2.278 1.00 58.12 89 HIS A O 1
ATOM 715 N N . ASN A 1 90 ? -4.636 1.017 3.754 1.00 54.75 90 ASN A N 1
ATOM 716 C CA . ASN A 1 90 ? -5.980 1.565 3.939 1.00 54.75 90 ASN A CA 1
ATOM 717 C C . ASN A 1 90 ? -6.061 2.468 5.187 1.00 54.75 90 ASN A C 1
ATOM 719 O O . ASN A 1 90 ? -7.075 3.130 5.413 1.00 54.75 90 ASN A O 1
ATOM 723 N N . GLU A 1 91 ? -4.993 2.536 5.990 1.00 59.06 91 GLU A N 1
ATOM 724 C CA . GLU A 1 91 ? -4.852 3.496 7.084 1.00 59.06 91 GLU A CA 1
ATOM 725 C C . GLU A 1 91 ? -4.271 4.813 6.542 1.00 59.06 91 GLU A C 1
ATOM 727 O O . GLU A 1 91 ? -3.069 5.058 6.575 1.00 59.06 91 GLU A O 1
ATOM 732 N N . HIS A 1 92 ? -5.135 5.715 6.069 1.00 54.97 92 HIS A N 1
ATOM 733 C CA . HIS A 1 92 ? -4.749 7.072 5.638 1.00 54.97 92 HIS A CA 1
ATOM 734 C C . HIS A 1 92 ? -4.400 8.029 6.797 1.00 54.97 92 HIS A C 1
ATOM 736 O O . HIS A 1 92 ? -4.375 9.248 6.624 1.00 54.97 92 HIS A O 1
ATOM 742 N N . MET A 1 93 ? -4.142 7.501 7.993 1.00 43.09 93 MET A N 1
ATOM 743 C CA . MET A 1 93 ? -3.734 8.292 9.149 1.00 43.09 93 MET A CA 1
ATOM 744 C C . MET A 1 93 ? -2.212 8.398 9.142 1.00 43.09 93 MET A C 1
ATOM 746 O O . MET A 1 93 ? -1.502 7.505 9.600 1.00 43.09 93 MET A O 1
ATOM 750 N N . CYS A 1 94 ? -1.712 9.503 8.597 1.00 39.53 94 CYS A N 1
ATOM 751 C CA . CYS A 1 94 ? -0.346 9.946 8.835 1.00 39.53 94 CYS A CA 1
ATOM 752 C C . CYS A 1 94 ? -0.141 10.052 10.358 1.00 39.53 94 CYS A C 1
ATOM 754 O O . CYS A 1 94 ? -0.870 10.800 11.012 1.00 39.53 94 CYS A O 1
ATOM 756 N N . ALA A 1 95 ? 0.792 9.275 10.910 1.00 35.81 95 ALA A N 1
ATOM 757 C CA . ALA A 1 95 ? 1.260 9.435 12.287 1.00 35.81 95 ALA A CA 1
ATOM 758 C C . ALA A 1 95 ? 2.118 10.699 12.437 1.00 35.81 95 ALA A C 1
ATOM 760 O O . ALA A 1 95 ? 2.840 11.033 11.468 1.00 35.81 95 ALA A O 1
#

Sequence (95 aa):
MLGSKSLYQCTLAIAIRISETTIQFVLQDGALHPFHVHRVQLLQPNDHPRRVTFSQWVVNKNAADMHFASCMVFCDESIFSIEGMFNLHNEHMCA

pLDDT: mean 76.09, std 15.88, range [35.72, 97.44]